Protein AF-A0A538CQF5-F1 (afdb_monomer)

Sequence (72 aa):
MPAFIDLSAPISQGPAELPDALRTDVAYRDHAQGAQDIEAMLGVPPRLLRDDEGWAVETLNNFGTHNSTHVD

Mean predicted aligned error: 3.31 Å

Structure (mmCIF, N/CA/C/O backbone):
data_AF-A0A538CQF5-F1
#
_entry.id   AF-A0A538CQF5-F1
#
loop_
_atom_site.group_PDB
_atom_site.id
_atom_site.type_symbol
_atom_site.label_atom_id
_atom_site.label_alt_id
_atom_site.label_comp_id
_atom_site.label_asym_id
_atom_site.label_entity_id
_atom_site.label_seq_id
_atom_site.pdbx_PDB_ins_code
_atom_site.Cartn_x
_atom_site.Cartn_y
_atom_site.Cartn_z
_atom_site.occupancy
_atom_site.B_iso_or_equiv
_atom_site.auth_seq_id
_atom_site.auth_comp_id
_atom_site.auth_asym_id
_atom_site.auth_atom_id
_atom_site.pdbx_PDB_model_num
ATOM 1 N N . MET A 1 1 ? -18.675 -6.945 -28.948 1.00 81.88 1 MET A N 1
ATOM 2 C CA . MET A 1 1 ? -18.389 -6.183 -27.714 1.00 81.88 1 MET A CA 1
ATOM 3 C C . MET A 1 1 ? -16.880 -6.156 -27.540 1.00 81.88 1 MET A C 1
ATOM 5 O O . MET A 1 1 ? -16.290 -7.212 -27.743 1.00 81.88 1 MET A O 1
ATOM 9 N N . PRO A 1 2 ? -16.246 -5.002 -27.278 1.00 91.50 2 PRO A N 1
ATOM 10 C CA . PRO A 1 2 ? -14.809 -4.963 -27.016 1.00 91.50 2 PRO A CA 1
ATOM 11 C C . PRO A 1 2 ? -14.480 -5.715 -25.718 1.00 91.50 2 PRO A C 1
ATOM 13 O O . PRO A 1 2 ? -15.298 -5.746 -24.798 1.00 91.50 2 PRO A O 1
ATOM 16 N N . ALA A 1 3 ? -13.301 -6.334 -25.672 1.00 95.75 3 ALA A N 1
ATOM 17 C CA . ALA A 1 3 ? -12.760 -6.969 -24.476 1.00 95.75 3 ALA A CA 1
ATOM 18 C C . ALA A 1 3 ? -11.796 -6.003 -23.776 1.00 95.75 3 ALA A C 1
ATOM 20 O O . ALA A 1 3 ? -11.009 -5.332 -24.443 1.00 95.75 3 ALA A O 1
ATOM 21 N N . PHE A 1 4 ? -11.851 -5.955 -22.448 1.00 96.56 4 PHE A N 1
ATOM 22 C CA . PHE A 1 4 ? -10.865 -5.261 -21.623 1.00 96.56 4 PHE A CA 1
ATOM 23 C C . PHE A 1 4 ? -9.852 -6.282 -21.110 1.00 96.56 4 PHE A C 1
ATOM 25 O O . PHE A 1 4 ? -10.250 -7.306 -20.557 1.00 96.56 4 PHE A O 1
ATOM 32 N N . ILE A 1 5 ? -8.564 -6.009 -21.322 1.00 97.25 5 ILE A N 1
ATOM 33 C CA . ILE A 1 5 ? -7.449 -6.856 -20.892 1.00 97.25 5 ILE A CA 1
ATOM 34 C C . ILE A 1 5 ? -6.549 -6.018 -19.989 1.00 97.25 5 ILE A C 1
ATOM 36 O O . ILE A 1 5 ? -6.116 -4.941 -20.396 1.00 97.25 5 ILE A O 1
ATOM 40 N N . ASP A 1 6 ? -6.288 -6.515 -18.784 1.00 97.31 6 ASP A N 1
ATOM 41 C CA . ASP A 1 6 ? -5.345 -5.904 -17.851 1.00 97.31 6 ASP A CA 1
ATOM 42 C C . ASP A 1 6 ? -3.915 -6.349 -18.189 1.00 97.31 6 ASP A C 1
ATOM 44 O O . ASP A 1 6 ? -3.651 -7.540 -18.368 1.00 97.31 6 ASP A O 1
ATOM 48 N N . LEU A 1 7 ? -3.014 -5.379 -18.320 1.00 97.06 7 LEU A N 1
ATOM 49 C CA . LEU A 1 7 ? -1.592 -5.586 -18.610 1.00 97.06 7 LEU A CA 1
ATOM 50 C C . LEU A 1 7 ? -0.702 -5.172 -17.427 1.00 97.06 7 LEU A C 1
ATOM 52 O O . LEU A 1 7 ? 0.526 -5.157 -17.551 1.00 97.06 7 LEU A O 1
ATOM 56 N N . SER A 1 8 ? -1.302 -4.811 -16.293 1.00 97.44 8 SER A N 1
ATOM 57 C CA . SER A 1 8 ? -0.596 -4.424 -15.081 1.00 97.44 8 SER A CA 1
ATOM 58 C C . SER A 1 8 ? -0.160 -5.642 -14.268 1.00 97.44 8 SER A C 1
ATOM 60 O O . SER A 1 8 ? -0.899 -6.609 -14.091 1.00 97.44 8 SER A O 1
ATOM 62 N N . ALA A 1 9 ? 1.060 -5.578 -13.735 1.00 95.31 9 ALA A N 1
ATOM 63 C CA . ALA A 1 9 ? 1.501 -6.462 -12.668 1.00 9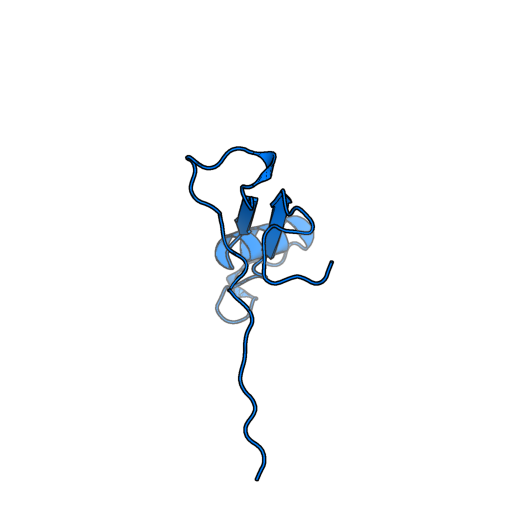5.31 9 ALA A CA 1
ATOM 64 C C . ALA A 1 9 ? 0.998 -5.930 -11.310 1.00 95.31 9 ALA A C 1
ATOM 66 O O . ALA A 1 9 ? 0.906 -4.711 -11.127 1.00 95.31 9 ALA A O 1
ATOM 67 N N . PRO A 1 10 ? 0.692 -6.810 -10.339 1.00 95.44 10 PRO A N 1
ATOM 68 C CA . PRO A 1 10 ? 0.340 -6.375 -8.995 1.00 95.44 10 PRO A CA 1
ATOM 69 C C . PRO A 1 10 ? 1.520 -5.658 -8.329 1.00 95.44 10 PRO A C 1
ATOM 71 O O . PRO A 1 10 ? 2.670 -6.080 -8.448 1.00 95.44 10 PRO A O 1
ATOM 74 N N . ILE A 1 11 ? 1.225 -4.596 -7.578 1.00 95.88 11 ILE A N 1
ATOM 75 C CA . ILE A 1 11 ? 2.195 -3.970 -6.675 1.00 95.88 11 ILE A CA 1
ATOM 76 C C . ILE A 1 11 ? 2.200 -4.784 -5.379 1.00 95.88 11 ILE A C 1
ATOM 78 O O . ILE A 1 11 ? 1.195 -4.842 -4.672 1.00 95.88 11 ILE A O 1
ATOM 82 N N . SER A 1 12 ? 3.327 -5.421 -5.071 1.00 96.00 12 SER A N 1
ATOM 83 C CA . SER A 1 12 ? 3.500 -6.249 -3.875 1.00 96.00 12 SER A CA 1
ATOM 84 C C . SER A 1 12 ? 4.900 -6.102 -3.289 1.00 96.00 12 SER A C 1
ATOM 86 O O . SER A 1 12 ? 5.809 -5.613 -3.963 1.00 96.00 12 SER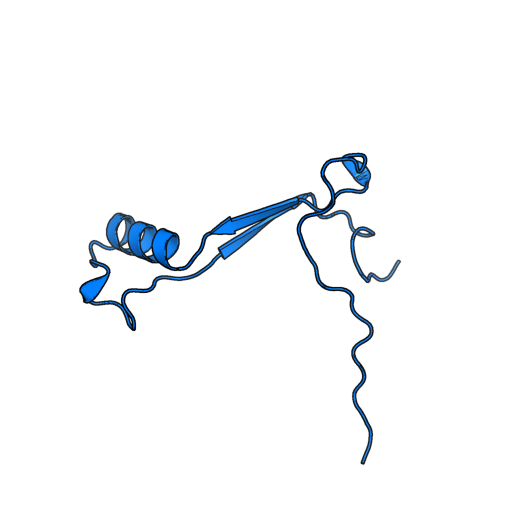 A O 1
ATOM 88 N N . GLN A 1 13 ? 5.085 -6.578 -2.054 1.00 97.31 13 GLN A N 1
ATOM 89 C CA . GLN A 1 13 ? 6.413 -6.711 -1.454 1.00 97.31 13 GLN A CA 1
ATOM 90 C C . GLN A 1 13 ? 7.367 -7.440 -2.412 1.00 97.31 13 GLN A C 1
ATOM 92 O O . GLN A 1 13 ? 7.087 -8.553 -2.866 1.00 97.31 13 GLN A O 1
ATOM 97 N N . GLY A 1 14 ? 8.495 -6.803 -2.713 1.00 95.50 14 GLY A N 1
ATOM 98 C CA . GLY A 1 14 ? 9.560 -7.392 -3.508 1.00 95.50 14 GLY A CA 1
ATOM 99 C C . GLY A 1 14 ? 10.366 -8.422 -2.704 1.00 95.50 14 GLY A C 1
ATOM 100 O O . GLY A 1 14 ? 10.458 -8.304 -1.477 1.00 95.50 14 GLY A O 1
ATOM 101 N N . PRO A 1 15 ? 10.993 -9.409 -3.370 1.00 95.38 15 PRO A N 1
ATOM 102 C CA . PRO A 1 15 ? 11.903 -10.353 -2.726 1.00 95.38 15 PRO A CA 1
ATOM 103 C C . PRO A 1 15 ? 12.986 -9.645 -1.907 1.00 95.38 15 PRO A C 1
ATOM 105 O O . PRO A 1 15 ? 13.523 -8.613 -2.322 1.00 95.38 15 PRO A O 1
ATOM 108 N N . ALA A 1 16 ? 13.319 -10.203 -0.743 1.00 95.06 16 ALA A N 1
ATOM 109 C CA . ALA A 1 16 ? 14.260 -9.589 0.190 1.00 95.06 16 ALA A CA 1
ATOM 110 C C . ALA A 1 16 ? 15.681 -9.479 -0.387 1.00 95.06 16 ALA A C 1
ATOM 112 O O . ALA A 1 16 ? 16.446 -8.619 0.043 1.00 95.06 16 ALA A O 1
ATOM 113 N N . GLU A 1 17 ? 16.009 -10.329 -1.359 1.00 96.19 17 GLU A N 1
ATOM 114 C CA . GLU A 1 17 ? 17.311 -10.440 -2.014 1.00 96.19 17 GLU A CA 1
ATOM 115 C C . GLU 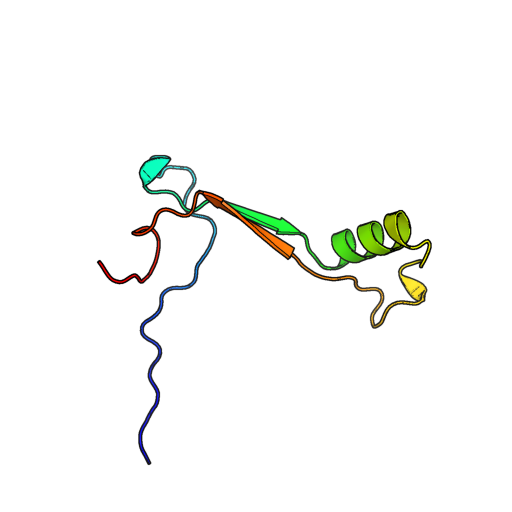A 1 17 ? 17.528 -9.387 -3.109 1.00 96.19 17 GLU A C 1
ATOM 117 O O . GLU A 1 17 ? 18.653 -9.227 -3.588 1.00 96.19 17 GLU A O 1
ATOM 122 N N . LEU A 1 18 ? 16.474 -8.679 -3.534 1.00 94.62 18 LEU A N 1
ATOM 123 C CA . LEU A 1 18 ? 16.620 -7.602 -4.508 1.00 94.62 18 LEU A CA 1
ATOM 124 C C . LEU A 1 18 ? 17.413 -6.432 -3.905 1.00 94.62 18 LEU A C 1
ATOM 126 O O . LEU A 1 18 ? 17.179 -6.067 -2.750 1.00 94.62 18 LEU A O 1
ATOM 130 N N . PRO A 1 19 ? 18.301 -5.787 -4.688 1.00 93.69 19 PRO A N 1
ATOM 131 C CA . PRO A 1 19 ? 18.919 -4.532 -4.280 1.00 93.69 19 PRO A CA 1
ATOM 132 C C . PRO A 1 19 ? 17.853 -3.496 -3.918 1.00 93.69 19 PRO A C 1
ATOM 134 O O . PRO A 1 19 ? 16.841 -3.398 -4.612 1.00 93.69 19 PRO A O 1
ATOM 137 N N . ASP A 1 20 ? 18.106 -2.673 -2.897 1.00 90.81 20 ASP A N 1
ATOM 138 C CA . ASP A 1 20 ? 17.119 -1.700 -2.403 1.00 90.81 20 ASP A CA 1
ATOM 139 C C . ASP A 1 20 ? 16.562 -0.790 -3.507 1.00 90.81 20 ASP A C 1
ATOM 141 O O . ASP A 1 20 ? 15.365 -0.530 -3.545 1.00 90.81 20 ASP A O 1
ATOM 145 N N . ALA A 1 21 ? 17.393 -0.371 -4.468 1.00 89.31 21 ALA A N 1
ATOM 146 C CA . ALA A 1 21 ? 16.956 0.464 -5.590 1.00 89.31 21 ALA A CA 1
ATOM 147 C C . ALA A 1 21 ? 15.886 -0.195 -6.488 1.00 89.31 21 ALA A C 1
ATOM 149 O O . ALA A 1 21 ? 15.134 0.512 -7.153 1.00 89.31 21 ALA A O 1
ATOM 150 N N . LEU A 1 22 ? 15.813 -1.529 -6.508 1.00 91.88 22 LEU A N 1
ATOM 151 C CA . LEU A 1 22 ? 14.902 -2.317 -7.349 1.00 91.88 22 LEU A CA 1
ATOM 152 C C . LEU A 1 22 ? 13.789 -3.007 -6.547 1.00 91.88 22 LEU A C 1
ATOM 154 O O . LEU A 1 22 ? 12.923 -3.657 -7.129 1.00 91.88 22 LEU A O 1
ATOM 158 N N . ARG A 1 23 ? 13.817 -2.920 -5.214 1.00 95.44 23 ARG A N 1
ATOM 159 C CA . ARG A 1 23 ? 12.885 -3.636 -4.340 1.00 95.44 23 ARG A CA 1
ATOM 160 C C . ARG A 1 23 ? 11.697 -2.753 -3.977 1.00 95.44 23 ARG A C 1
ATOM 162 O O . ARG A 1 23 ? 11.871 -1.731 -3.326 1.00 95.44 23 ARG A O 1
ATOM 169 N N . THR A 1 24 ? 10.486 -3.176 -4.328 1.00 97.12 24 THR A N 1
ATOM 170 C CA . THR A 1 24 ? 9.261 -2.581 -3.773 1.00 97.12 24 THR A CA 1
ATOM 171 C C . THR A 1 24 ? 9.106 -2.989 -2.309 1.00 97.12 24 THR A C 1
ATOM 173 O O . THR A 1 24 ? 9.176 -4.178 -2.003 1.00 97.12 24 THR A O 1
ATOM 176 N N . ASP A 1 25 ? 8.892 -2.025 -1.416 1.00 97.19 25 ASP A N 1
ATOM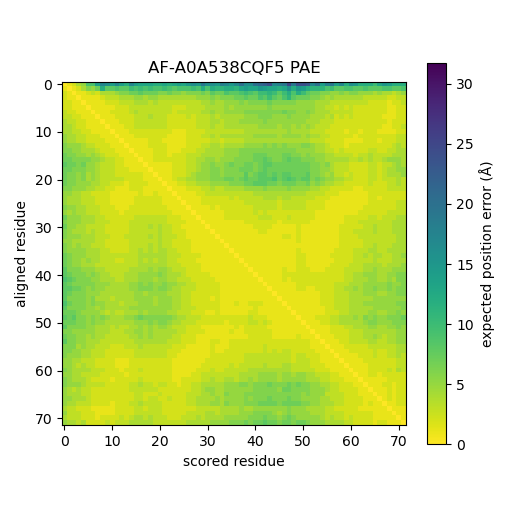 177 C CA . ASP A 1 25 ? 8.647 -2.268 0.009 1.00 97.19 25 ASP A CA 1
ATOM 178 C C . ASP A 1 25 ? 7.263 -1.762 0.415 1.00 97.19 25 ASP A C 1
ATOM 180 O O . ASP A 1 25 ? 6.943 -0.580 0.234 1.00 97.19 25 ASP A O 1
ATOM 184 N N . VAL A 1 26 ? 6.453 -2.670 0.956 1.00 97.75 26 VAL A N 1
ATOM 185 C CA . VAL A 1 26 ? 5.062 -2.445 1.343 1.00 97.75 26 VAL A CA 1
ATOM 186 C C . VAL A 1 26 ? 4.851 -2.938 2.768 1.00 97.75 26 VAL A C 1
ATOM 188 O O . VAL A 1 26 ? 4.962 -4.128 3.059 1.00 97.75 26 VAL A O 1
ATOM 191 N N . ALA A 1 27 ? 4.482 -2.028 3.663 1.00 97.62 27 ALA A N 1
ATOM 192 C CA . ALA A 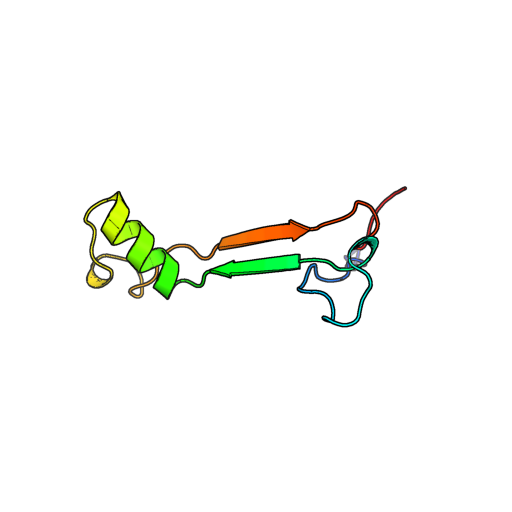1 27 ? 3.992 -2.393 4.983 1.00 97.62 27 ALA A CA 1
ATOM 193 C C . ALA A 1 27 ? 2.471 -2.573 4.935 1.00 97.62 27 ALA A C 1
ATOM 195 O O . ALA A 1 27 ? 1.747 -1.645 4.576 1.00 97.62 27 ALA A O 1
ATOM 196 N N . TYR A 1 28 ? 1.997 -3.752 5.330 1.00 97.50 28 TYR A N 1
ATOM 197 C CA . TYR A 1 28 ? 0.575 -4.083 5.387 1.00 97.50 28 TYR A CA 1
ATOM 198 C C . TYR A 1 28 ? 0.060 -3.966 6.822 1.00 97.50 28 TYR A C 1
ATOM 200 O O . TYR A 1 28 ? 0.660 -4.512 7.751 1.00 97.50 28 TYR A O 1
ATOM 208 N N . ARG A 1 29 ? -1.072 -3.287 6.998 1.00 97.88 29 ARG A N 1
ATOM 209 C CA . ARG A 1 29 ? -1.886 -3.328 8.215 1.00 97.88 29 ARG A CA 1
ATOM 210 C C . ARG A 1 29 ? -3.250 -3.890 7.867 1.00 97.88 29 ARG A C 1
ATOM 212 O O . ARG A 1 29 ? -3.925 -3.375 6.978 1.00 97.88 29 ARG A O 1
ATOM 219 N N . ASP A 1 30 ? -3.625 -4.949 8.566 1.00 98.19 30 ASP A N 1
ATOM 220 C CA . ASP A 1 30 ? -4.892 -5.633 8.356 1.00 98.19 30 ASP A CA 1
ATOM 221 C C . ASP A 1 30 ? -6.053 -4.953 9.101 1.00 98.19 30 ASP A C 1
ATOM 223 O O . ASP A 1 30 ? -5.890 -3.973 9.835 1.00 98.19 30 ASP A O 1
ATOM 227 N N . HIS A 1 31 ? -7.250 -5.497 8.901 1.00 98.31 31 HIS A N 1
ATOM 228 C CA . HIS A 1 31 ? -8.480 -4.998 9.503 1.00 98.31 31 HIS A CA 1
ATOM 229 C C . HIS A 1 31 ? -8.496 -5.073 11.034 1.00 98.31 31 HIS A C 1
ATOM 231 O O . HIS A 1 31 ? -9.094 -4.208 11.677 1.00 98.31 31 HIS A O 1
ATOM 237 N N . ALA A 1 32 ? -7.830 -6.067 11.630 1.00 98.19 32 ALA A N 1
ATOM 238 C CA . ALA A 1 32 ? -7.751 -6.200 13.081 1.00 98.19 32 ALA A CA 1
ATOM 239 C C . ALA A 1 32 ? -6.890 -5.081 13.675 1.00 98.19 32 ALA A C 1
ATOM 241 O O . ALA A 1 32 ? -7.268 -4.469 14.679 1.00 98.19 32 ALA A O 1
ATOM 242 N N . GLN A 1 33 ? -5.767 -4.765 13.025 1.00 98.31 33 GLN A N 1
ATOM 243 C CA . GLN A 1 33 ? -4.938 -3.629 13.405 1.00 98.31 33 GLN A CA 1
ATOM 244 C C . GLN A 1 33 ? -5.692 -2.307 13.208 1.00 98.31 33 GLN A C 1
ATOM 246 O O . GLN A 1 33 ? -5.671 -1.453 14.094 1.00 98.31 33 GLN A O 1
ATOM 251 N N . GLY A 1 34 ? -6.433 -2.167 12.107 1.00 98.25 34 GLY A N 1
ATOM 252 C CA . GLY A 1 34 ? -7.292 -1.008 11.869 1.00 98.25 34 GLY A CA 1
ATOM 253 C C . GLY A 1 34 ? -8.378 -0.816 12.930 1.00 98.25 34 GLY A C 1
ATOM 254 O O . GLY A 1 34 ? -8.678 0.317 13.304 1.00 98.25 34 GLY A O 1
ATOM 255 N N . ALA A 1 35 ? -8.962 -1.899 13.450 1.00 98.56 35 ALA A N 1
ATOM 256 C CA . ALA A 1 35 ? -9.972 -1.817 14.505 1.00 98.56 35 ALA A CA 1
ATOM 257 C C . ALA A 1 35 ? -9.371 -1.274 15.814 1.00 98.56 35 ALA A C 1
ATOM 259 O O . ALA A 1 35 ? -9.984 -0.440 16.481 1.00 98.56 35 ALA A O 1
ATOM 260 N N . GLN A 1 36 ? -8.144 -1.693 16.143 1.00 98.25 36 GLN A N 1
ATOM 261 C CA . GLN A 1 36 ? -7.391 -1.164 17.286 1.00 98.25 36 GLN A CA 1
ATOM 262 C C . GLN A 1 36 ? -7.055 0.321 17.099 1.00 98.25 36 GLN A C 1
ATOM 264 O O . GLN A 1 36 ? -7.188 1.102 18.042 1.00 98.25 36 GLN A O 1
ATOM 269 N N . ASP A 1 37 ? -6.669 0.724 15.884 1.00 97.88 37 ASP A N 1
ATOM 270 C CA . ASP A 1 37 ? -6.392 2.126 15.560 1.00 97.88 37 ASP A CA 1
ATOM 271 C C . ASP A 1 37 ? -7.648 2.995 15.746 1.00 97.88 37 ASP A C 1
ATOM 273 O O . ASP A 1 37 ? -7.581 4.067 16.350 1.00 97.88 37 ASP A O 1
ATOM 277 N N . ILE A 1 38 ? -8.812 2.521 15.288 1.00 98.38 38 ILE A N 1
ATOM 278 C CA . ILE A 1 38 ? -10.101 3.202 15.481 1.00 98.38 38 ILE A CA 1
ATOM 279 C C . ILE A 1 38 ? -10.435 3.346 16.967 1.00 98.38 38 ILE A C 1
ATOM 281 O O . ILE A 1 38 ? -10.814 4.437 17.400 1.00 98.38 38 ILE A O 1
ATOM 285 N N . GLU A 1 39 ? -10.285 2.283 17.758 1.00 98.56 39 GLU A N 1
ATOM 286 C CA . GLU A 1 39 ? -10.545 2.341 19.198 1.00 98.56 39 GLU A CA 1
ATOM 287 C C . GLU A 1 39 ? -9.615 3.344 19.889 1.00 98.56 39 GLU A C 1
ATOM 289 O O . GLU A 1 39 ? -10.081 4.185 20.660 1.00 98.56 39 GLU A O 1
ATOM 294 N N . ALA A 1 40 ? -8.324 3.328 19.556 1.00 98.38 40 ALA A N 1
ATOM 295 C CA . ALA A 1 40 ? -7.342 4.254 20.113 1.00 98.38 40 ALA A CA 1
ATOM 296 C C . ALA A 1 40 ? -7.607 5.719 19.721 1.00 98.38 40 ALA A C 1
ATOM 298 O O . ALA A 1 40 ? -7.430 6.619 20.543 1.00 98.38 40 ALA A O 1
ATOM 299 N N . MET A 1 41 ? -8.026 5.972 18.478 1.00 98.19 41 MET A N 1
ATOM 300 C CA . MET A 1 41 ? -8.240 7.328 17.959 1.00 98.19 41 MET A CA 1
ATOM 301 C C . MET A 1 41 ? -9.597 7.919 18.348 1.00 98.19 41 MET A C 1
ATOM 303 O O . MET A 1 41 ? -9.698 9.121 18.593 1.00 98.19 41 MET A O 1
ATOM 307 N N . LEU A 1 42 ? -10.646 7.096 18.352 1.00 98.19 42 LEU A N 1
ATOM 308 C CA . LEU A 1 42 ? -12.040 7.544 18.424 1.00 98.19 42 LEU A CA 1
ATOM 309 C C . LEU A 1 42 ? -12.783 7.019 19.659 1.00 98.19 42 LEU A C 1
ATOM 311 O O . LEU A 1 42 ? -13.909 7.445 19.911 1.00 98.19 42 LEU A O 1
ATOM 315 N N . GLY A 1 43 ? -12.192 6.097 20.426 1.00 98.38 43 GLY A N 1
ATOM 316 C CA . GLY A 1 43 ? -12.849 5.456 21.568 1.00 98.38 43 GLY A CA 1
ATOM 317 C C . GLY A 1 43 ? -13.977 4.496 21.173 1.00 98.38 43 GLY A C 1
ATOM 318 O O . GLY A 1 43 ? -14.834 4.184 22.000 1.00 98.38 43 GLY A O 1
ATOM 319 N N . VAL A 1 44 ? -14.015 4.057 19.910 1.00 98.19 44 VAL A N 1
ATOM 320 C CA . VAL A 1 44 ? -15.033 3.133 19.391 1.00 98.19 44 VAL A CA 1
ATOM 321 C C . VAL A 1 44 ? -14.474 1.707 19.407 1.00 98.19 44 VAL A C 1
ATOM 323 O O . VAL A 1 44 ? -13.572 1.421 18.625 1.00 98.19 44 VAL A O 1
ATOM 326 N N . PRO A 1 45 ? -1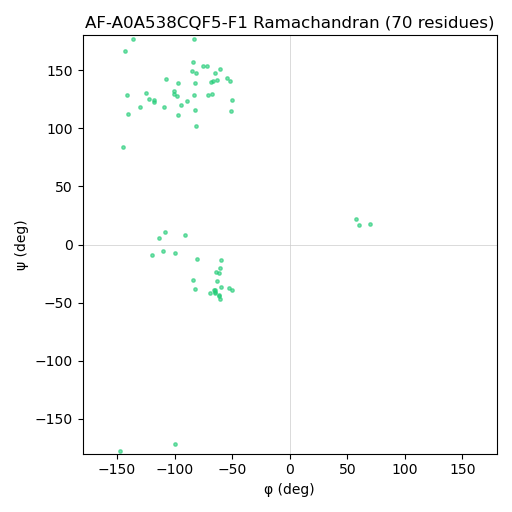4.986 0.800 20.258 1.00 98.12 45 PRO A N 1
ATOM 327 C CA . PRO A 1 45 ? -14.468 -0.561 20.341 1.00 98.12 45 PRO A CA 1
ATOM 328 C C . PRO A 1 45 ? -14.855 -1.406 19.111 1.00 98.12 45 PRO A C 1
ATOM 330 O O . PRO A 1 45 ? -15.942 -1.190 18.561 1.00 98.12 45 PRO A O 1
ATOM 333 N N . PRO A 1 46 ? -14.063 -2.441 18.755 1.00 98.31 46 PRO A N 1
ATOM 334 C CA . PRO A 1 46 ? -14.283 -3.275 17.567 1.00 98.31 46 PRO A CA 1
ATOM 335 C C . PRO A 1 46 ? -15.705 -3.827 17.425 1.00 98.31 46 PRO A C 1
ATOM 337 O O . PRO A 1 46 ? -16.272 -3.758 16.348 1.00 98.31 46 PRO A O 1
ATOM 340 N N . ARG A 1 47 ? -16.347 -4.240 18.529 1.00 98.25 47 ARG A N 1
ATOM 341 C CA . ARG A 1 47 ? -17.726 -4.781 18.541 1.00 98.25 47 ARG A CA 1
ATOM 342 C C . ARG A 1 47 ? -18.827 -3.847 18.018 1.00 98.25 47 ARG A C 1
ATOM 344 O O . ARG A 1 47 ? -19.983 -4.250 17.924 1.00 98.25 47 ARG A O 1
ATOM 351 N N . LEU A 1 48 ? -18.520 -2.560 17.851 1.00 98.31 48 LEU A N 1
ATOM 352 C CA . LEU A 1 48 ? -19.435 -1.569 17.275 1.00 98.31 48 LEU A CA 1
ATOM 353 C C . LEU A 1 48 ? -19.136 -1.300 15.795 1.00 98.31 48 LEU A C 1
ATOM 355 O O . LEU A 1 48 ? -19.889 -0.573 15.147 1.00 98.31 48 LEU A O 1
ATOM 359 N N . LEU A 1 49 ? -18.044 -1.858 15.277 1.00 98.12 49 LEU A N 1
ATOM 360 C CA . LEU A 1 49 ? -17.686 -1.817 13.872 1.00 98.12 49 LEU A CA 1
ATOM 361 C C . LEU A 1 49 ? -18.413 -2.933 13.130 1.00 98.12 49 LEU A C 1
ATOM 363 O O . LEU A 1 49 ? -18.856 -3.931 13.699 1.00 98.12 49 LEU A O 1
ATOM 367 N N . ARG A 1 50 ? -18.558 -2.741 11.824 1.00 97.00 50 ARG A N 1
ATOM 368 C CA . ARG A 1 50 ? -19.098 -3.780 10.960 1.00 97.00 50 ARG A CA 1
ATOM 369 C C . ARG A 1 50 ? -18.100 -4.938 10.910 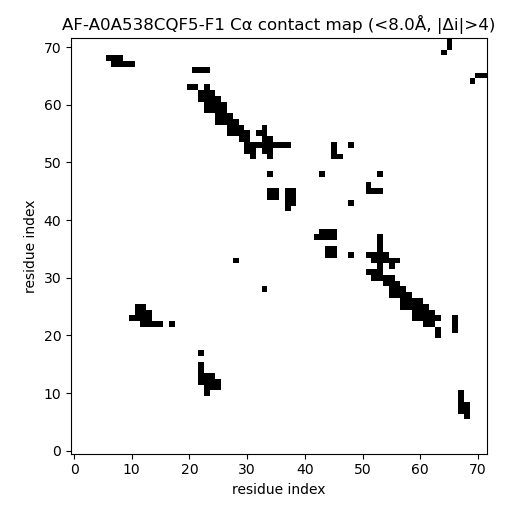1.00 97.00 50 ARG A C 1
ATOM 371 O O . ARG A 1 50 ? -16.929 -4.704 10.649 1.00 97.00 50 ARG A O 1
ATOM 378 N N . ASP A 1 51 ? -18.593 -6.149 11.153 1.00 97.75 51 ASP A N 1
ATOM 379 C CA . ASP A 1 51 ? -17.805 -7.388 11.141 1.00 97.75 51 ASP A CA 1
ATOM 380 C C . ASP A 1 51 ? -16.615 -7.385 12.130 1.00 97.75 51 ASP A C 1
ATOM 382 O O . ASP A 1 51 ? -15.679 -8.155 11.975 1.00 97.75 51 ASP A O 1
ATOM 386 N N . ASP A 1 52 ? -16.663 -6.535 13.166 1.00 98.06 52 ASP A N 1
ATOM 387 C CA . ASP A 1 52 ? -15.571 -6.296 14.123 1.00 98.06 52 ASP A CA 1
ATOM 388 C C . ASP A 1 52 ? -14.265 -5.752 13.488 1.00 98.06 52 ASP A C 1
ATOM 390 O O . ASP A 1 52 ? -13.205 -5.759 14.119 1.00 98.06 52 ASP A O 1
ATOM 394 N N . GLU A 1 53 ? -14.335 -5.240 12.253 1.00 98.44 53 GLU A N 1
ATOM 395 C CA . GLU A 1 53 ? -13.184 -4.871 11.419 1.00 98.44 53 GLU A CA 1
ATOM 396 C C . GLU A 1 53 ? -12.988 -3.350 11.276 1.00 98.44 53 GLU A C 1
ATOM 398 O O . GLU A 1 53 ? -13.939 -2.574 11.145 1.00 98.44 53 GLU A O 1
ATOM 403 N N . GLY A 1 54 ? -11.724 -2.910 11.256 1.00 97.81 54 GLY A N 1
ATOM 404 C CA . GLY A 1 54 ? -11.337 -1.547 10.886 1.00 97.81 54 GLY A CA 1
ATOM 405 C C . GLY A 1 54 ? -10.827 -1.438 9.450 1.00 97.81 54 GLY A C 1
ATOM 406 O O . GLY A 1 54 ? -10.910 -2.380 8.668 1.00 97.81 54 GLY A O 1
ATOM 407 N N . TRP A 1 55 ? -10.285 -0.280 9.067 1.00 97.38 55 TRP A N 1
ATOM 408 C CA . TRP A 1 55 ? -9.674 -0.115 7.741 1.00 97.38 55 TRP A CA 1
ATOM 409 C C . TRP A 1 55 ? -8.385 -0.944 7.612 1.00 97.38 55 TRP A C 1
ATOM 411 O O . TRP A 1 55 ? -7.578 -0.987 8.536 1.00 97.38 55 TRP A O 1
ATOM 421 N N . ALA A 1 56 ? -8.165 -1.562 6.453 1.00 97.75 56 ALA A N 1
ATOM 422 C CA . ALA A 1 56 ? -6.840 -2.050 6.074 1.00 97.75 56 ALA A CA 1
ATOM 423 C C . ALA A 1 56 ? -6.039 -0.905 5.441 1.00 97.75 56 ALA A C 1
ATOM 425 O O . ALA A 1 56 ? -6.621 0.010 4.847 1.00 97.75 56 ALA A O 1
ATOM 426 N N . VAL A 1 57 ? -4.715 -0.928 5.596 1.00 97.25 57 VAL A N 1
ATOM 427 C CA . VAL A 1 57 ? -3.823 0.090 5.024 1.00 97.25 57 VAL A CA 1
ATOM 428 C C . VAL A 1 57 ? -2.543 -0.550 4.516 1.00 97.25 57 VAL A C 1
ATOM 430 O O . VAL A 1 57 ? -1.828 -1.203 5.275 1.00 97.25 57 VAL A O 1
ATOM 433 N N . GLU A 1 58 ? -2.194 -0.256 3.272 1.00 97.44 58 GLU A N 1
ATOM 434 C CA . GLU A 1 58 ? -0.865 -0.475 2.718 1.00 97.44 58 GLU A CA 1
ATOM 435 C C . GLU A 1 58 ? -0.065 0.832 2.688 1.00 97.44 58 GLU A C 1
ATOM 437 O O . GLU A 1 58 ? -0.516 1.851 2.162 1.00 97.44 58 GLU A O 1
ATOM 442 N N . THR A 1 59 ? 1.157 0.800 3.217 1.00 97.69 59 THR A N 1
ATOM 443 C CA . T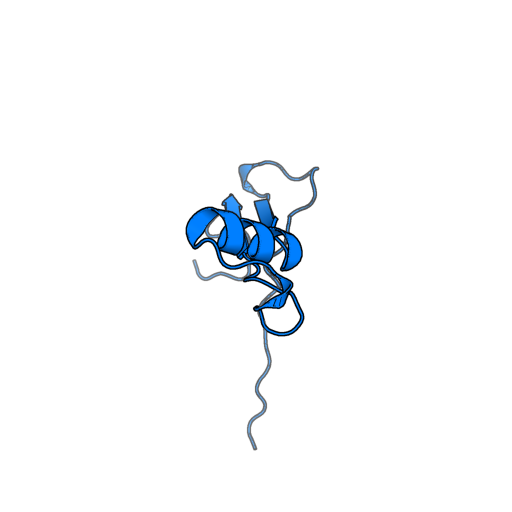HR A 1 59 ? 2.118 1.901 3.100 1.00 97.69 59 THR A CA 1
ATOM 444 C C . THR A 1 59 ? 3.248 1.481 2.170 1.00 97.69 59 THR A C 1
ATOM 446 O O . THR A 1 59 ? 3.980 0.541 2.472 1.00 97.69 59 THR A O 1
ATOM 449 N N . LEU A 1 60 ? 3.419 2.197 1.056 1.00 96.50 60 LEU A N 1
ATOM 450 C CA . LEU A 1 60 ? 4.561 2.024 0.158 1.00 96.50 60 LEU A CA 1
ATOM 451 C C . LEU A 1 60 ? 5.767 2.790 0.718 1.00 96.50 60 LEU A C 1
ATOM 453 O O . LEU A 1 60 ? 5.835 4.013 0.600 1.00 96.50 60 LEU A O 1
ATOM 457 N N . ASN A 1 61 ? 6.712 2.084 1.335 1.00 95.50 61 ASN A N 1
ATOM 458 C CA . ASN A 1 61 ? 7.912 2.700 1.916 1.00 95.50 61 ASN A CA 1
ATOM 459 C C . ASN A 1 61 ? 9.017 2.901 0.873 1.00 95.50 61 ASN A C 1
ATOM 461 O O . ASN A 1 61 ? 9.811 3.835 0.975 1.00 95.50 61 ASN A O 1
ATOM 465 N N . ASN A 1 62 ? 9.067 2.022 -0.130 1.00 95.31 62 ASN A N 1
ATOM 466 C CA . ASN A 1 62 ? 9.971 2.126 -1.266 1.00 95.31 62 ASN A CA 1
ATOM 467 C C . ASN A 1 62 ? 9.239 1.698 -2.535 1.00 95.31 62 ASN A C 1
ATOM 469 O O . ASN A 1 62 ? 8.886 0.531 -2.696 1.00 95.31 62 ASN A O 1
ATOM 473 N N . PHE A 1 63 ? 9.007 2.645 -3.437 1.00 95.19 63 PHE A N 1
ATOM 474 C CA . PHE A 1 63 ? 8.342 2.385 -4.705 1.00 95.19 63 PHE A CA 1
ATOM 475 C C . PHE A 1 63 ? 8.945 3.271 -5.791 1.00 95.19 63 PHE A C 1
ATOM 477 O O . PHE A 1 63 ? 8.471 4.373 -6.065 1.00 95.19 63 PHE A O 1
ATOM 484 N N . GLY A 1 64 ? 10.058 2.805 -6.363 1.00 92.94 64 GLY A N 1
ATOM 485 C CA . GLY A 1 64 ? 10.719 3.479 -7.473 1.00 92.94 64 GLY A CA 1
ATOM 486 C C . GLY A 1 64 ? 9.801 3.585 -8.690 1.00 92.94 64 GLY A C 1
ATOM 487 O O . GLY A 1 64 ? 8.953 2.724 -8.919 1.00 92.94 64 GLY A O 1
ATOM 488 N N . THR A 1 65 ? 10.000 4.620 -9.509 1.00 93.44 65 THR A N 1
ATOM 489 C CA . THR A 1 65 ? 9.154 4.886 -10.687 1.00 93.44 65 THR A CA 1
ATOM 490 C C . THR A 1 65 ? 9.152 3.753 -11.718 1.00 93.44 65 THR A C 1
ATOM 492 O O . THR A 1 65 ? 8.211 3.660 -12.493 1.00 93.44 65 THR A O 1
ATOM 495 N N . HIS A 1 66 ? 10.160 2.875 -11.689 1.00 93.62 66 HIS A N 1
ATOM 496 C CA . HIS A 1 66 ? 10.306 1.726 -12.587 1.00 93.62 66 HIS A CA 1
ATOM 497 C C . HIS A 1 66 ? 10.050 0.372 -11.886 1.00 93.62 66 HIS A C 1
ATOM 499 O O . HIS A 1 66 ? 10.331 -0.682 -12.454 1.00 93.62 66 HIS A O 1
ATOM 505 N N . ASN A 1 67 ? 9.528 0.367 -10.650 1.00 92.31 67 ASN A N 1
ATOM 506 C CA . ASN A 1 67 ? 9.396 -0.852 -9.832 1.00 92.31 67 ASN A CA 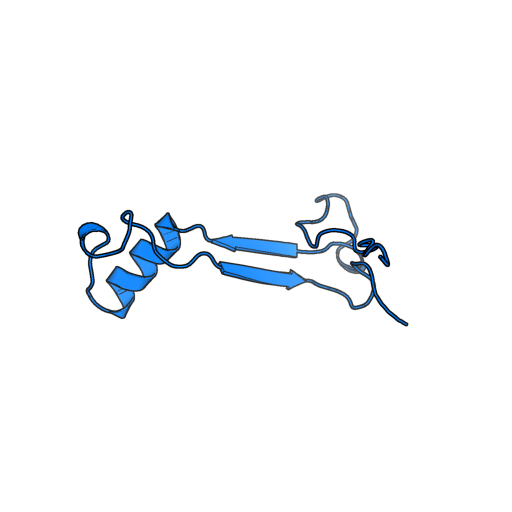1
ATOM 507 C C . ASN A 1 67 ? 8.045 -1.582 -10.009 1.00 92.31 67 ASN A C 1
ATOM 509 O O . ASN A 1 67 ? 7.742 -2.524 -9.277 1.00 92.31 67 ASN A O 1
ATOM 513 N N . SER A 1 68 ? 7.219 -1.156 -10.967 1.00 93.56 68 SER A N 1
ATOM 514 C CA . SER A 1 68 ? 5.985 -1.836 -11.388 1.00 93.56 68 SER A CA 1
ATOM 515 C C . SER A 1 68 ? 5.748 -1.600 -12.881 1.00 93.56 68 SER A C 1
ATOM 517 O O . SER A 1 68 ? 6.569 -0.962 -13.539 1.00 93.56 68 SER A O 1
ATOM 519 N N . THR A 1 69 ? 4.642 -2.097 -13.436 1.00 96.31 69 THR A N 1
ATOM 520 C CA . THR A 1 69 ? 4.151 -1.641 -14.741 1.00 96.31 69 THR A CA 1
ATOM 521 C C . THR A 1 69 ? 4.070 -0.113 -14.725 1.00 96.31 69 THR A C 1
ATOM 523 O O . THR A 1 69 ? 3.301 0.462 -13.957 1.00 96.31 69 THR A O 1
ATOM 526 N N . HIS A 1 70 ? 4.891 0.535 -15.548 1.00 95.44 70 HIS A N 1
ATOM 527 C CA . HIS A 1 70 ? 5.093 1.982 -15.549 1.00 95.44 70 HIS A CA 1
ATOM 528 C C . HIS A 1 70 ? 5.112 2.531 -16.975 1.00 95.44 70 HIS A C 1
ATOM 530 O O . HIS A 1 70 ? 5.000 1.793 -17.957 1.00 95.44 70 HIS A O 1
ATOM 536 N N . VAL A 1 71 ? 5.231 3.851 -17.058 1.00 96.38 71 VAL A N 1
ATOM 537 C CA . VAL A 1 71 ? 5.493 4.597 -18.284 1.00 96.38 71 VAL A CA 1
ATOM 538 C C . VAL A 1 71 ? 6.736 5.433 -18.015 1.00 96.38 71 VAL A C 1
ATOM 540 O O . VAL A 1 71 ? 6.788 6.101 -16.980 1.00 96.38 71 VAL A O 1
ATOM 543 N N . ASP A 1 72 ? 7.704 5.360 -18.923 1.00 95.00 72 ASP A N 1
ATOM 544 C CA . ASP A 1 72 ? 8.924 6.176 -18.894 1.00 95.00 72 ASP A CA 1
ATOM 545 C C . ASP A 1 72 ? 8.645 7.650 -19.226 1.00 95.00 72 ASP A C 1
ATOM 547 O O . ASP A 1 72 ? 7.872 7.915 -20.183 1.00 95.00 72 ASP A O 1
#

Secondary structure (DSSP, 8-state):
-PPP---PPP--PPPTTS-GGG--EEEEE-HHHHHHHHHHHH---GGGSGGG----EEEEEE--TTSSS---

Foldseek 3Di:
DDDDDDPWDDQDFADPPDDLLQTWDKDKDFFQNQQVVCCVPPVDHLVVDVVSGGDIDIDGPGDDQPNIPHDD

pLDDT: mean 96.26, std 2.67, range [81.88, 98.56]

Solvent-accessible surface area (backbone atoms only — not comparable to full-atom values): 4558 Å² total; per-residue (Å²): 132,90,83,88,80,88,86,70,62,86,89,59,67,41,63,88,87,47,58,74,88,67,27,28,36,56,49,78,41,49,30,66,58,23,15,52,49,42,23,74,74,70,73,47,56,36,88,78,37,72,93,45,42,32,60,62,47,78,44,75,81,32,72,51,82,78,58,52,75,66,79,136

Radius of gyration: 17.53 Å; Cα contacts (8 Å, |Δi|>4): 99; chains: 1; bounding box: 38×18×49 Å